Protein AF-A0A7W0R9V0-F1 (afdb_monomer)

Radius of gyration: 12.91 Å; Cα contacts (8 Å, |Δi|>4): 43; chains: 1; bounding box: 32×21×36 Å

Nearest PDB structures (foldseek):
  3o7k-assembly1_A  TM=9.938E-01  e=4.378E-04  Klebsiella pneumoniae subsp. pneumoniae MGH 78578
  3o7i-assembly1_A  TM=9.803E-01  e=3.364E-04  Klebsiella pneumoniae subsp. pneumoniae MGH 78578
  5uou-assembly1_A  TM=9.849E-01  e=4.677E-04  Klebsiella pneumoniae subsp. pneumoniae MGH 78578
  3o7i-assembly2_B  TM=9.777E-01  e=6.502E-04  Klebsiella pneumoniae subsp. pneumoniae MGH 78578
  3o7j-assembly1_A  TM=9.854E-01  e=9.656E-04  Klebsiella pneumoniae subsp. pneumoniae MGH 78578

Structure (mmCIF, N/CA/C/O backbone):
data_AF-A0A7W0R9V0-F1
#
_entry.id   AF-A0A7W0R9V0-F1
#
loop_
_atom_site.group_PDB
_atom_site.id
_atom_site.type_symbol
_atom_site.label_atom_id
_atom_site.label_alt_id
_atom_site.label_comp_id
_atom_site.label_asym_id
_atom_site.label_entity_id
_atom_site.label_seq_id
_atom_site.pdbx_PDB_ins_code
_atom_site.Cartn_x
_atom_site.Cartn_y
_atom_site.Cartn_z
_atom_site.occupancy
_atom_site.B_iso_or_equiv
_atom_site.auth_seq_id
_atom_site.auth_comp_id
_atom_site.auth_asym_id
_atom_si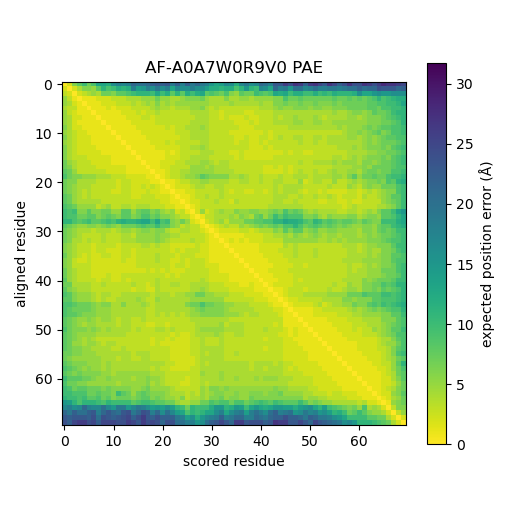te.auth_atom_id
_atom_site.pdbx_PDB_model_num
ATOM 1 N N . ALA A 1 1 ? -15.303 10.177 7.415 1.00 53.34 1 ALA A N 1
ATOM 2 C CA . ALA A 1 1 ? -14.425 9.051 7.803 1.00 53.34 1 ALA A CA 1
ATOM 3 C C . ALA A 1 1 ? -14.881 7.723 7.190 1.00 53.34 1 ALA A C 1
ATOM 5 O O . ALA A 1 1 ? -14.025 6.920 6.853 1.00 53.34 1 ALA A O 1
ATOM 6 N N . GLU A 1 2 ? -16.185 7.515 6.976 1.00 60.16 2 GLU A N 1
ATOM 7 C CA . GLU A 1 2 ? -16.741 6.319 6.309 1.00 60.16 2 GLU A CA 1
ATOM 8 C C . GLU A 1 2 ? -16.280 6.159 4.843 1.00 60.16 2 GLU A C 1
ATOM 10 O O . GLU A 1 2 ? -15.972 5.059 4.395 1.00 60.16 2 GLU A O 1
ATOM 15 N N . ASP A 1 3 ? -16.110 7.281 4.137 1.00 81.81 3 ASP A N 1
ATOM 16 C CA . ASP A 1 3 ? -15.679 7.323 2.731 1.00 81.81 3 ASP A CA 1
ATOM 17 C C . ASP A 1 3 ? -14.268 6.740 2.497 1.00 81.81 3 ASP A C 1
ATOM 19 O O . ASP A 1 3 ? -14.041 5.979 1.558 1.00 81.81 3 ASP A O 1
ATOM 23 N N . VAL A 1 4 ? -13.324 7.006 3.411 1.00 84.62 4 VAL A N 1
ATOM 24 C CA . VAL A 1 4 ? -11.928 6.541 3.290 1.00 84.62 4 VAL A CA 1
ATOM 25 C C . VAL A 1 4 ? -11.826 5.029 3.480 1.00 84.62 4 VAL A C 1
ATOM 27 O O . VAL A 1 4 ? -11.090 4.369 2.752 1.00 84.62 4 VAL A O 1
ATOM 30 N N . LEU A 1 5 ? -12.577 4.467 4.430 1.00 85.06 5 LEU A N 1
ATOM 31 C CA . LEU A 1 5 ? -12.617 3.021 4.658 1.00 85.06 5 LEU A CA 1
ATOM 32 C C . LEU A 1 5 ? -13.236 2.285 3.467 1.00 85.06 5 LEU A C 1
ATOM 34 O O . LEU A 1 5 ? -12.691 1.273 3.031 1.00 85.06 5 LEU A O 1
ATOM 38 N N . SER A 1 6 ? -14.326 2.819 2.907 1.00 88.19 6 SER A N 1
ATOM 39 C CA . SER A 1 6 ? -14.943 2.254 1.704 1.00 88.19 6 SER A CA 1
ATOM 40 C C . SER A 1 6 ? -13.991 2.302 0.507 1.00 88.19 6 SER A C 1
ATOM 42 O O . SER A 1 6 ? -13.846 1.312 -0.206 1.00 88.19 6 SER A O 1
ATOM 44 N N . ALA A 1 7 ? -13.287 3.420 0.312 1.00 89.25 7 ALA A N 1
ATOM 45 C CA . ALA A 1 7 ? -12.314 3.566 -0.767 1.00 89.25 7 ALA A CA 1
ATOM 46 C C . ALA A 1 7 ? -11.080 2.662 -0.588 1.00 89.25 7 ALA A C 1
ATOM 48 O O . ALA A 1 7 ? -10.521 2.185 -1.574 1.00 89.25 7 ALA A O 1
ATOM 49 N N . LEU A 1 8 ? -10.655 2.403 0.653 1.00 89.12 8 LEU A N 1
ATOM 50 C CA . LEU A 1 8 ? -9.591 1.442 0.954 1.00 89.12 8 LEU A CA 1
ATOM 51 C C . LEU A 1 8 ? -10.032 0.003 0.682 1.00 89.12 8 LEU A C 1
ATOM 53 O O . LEU A 1 8 ? -9.234 -0.783 0.181 1.00 89.12 8 LEU A O 1
ATOM 57 N N . LEU A 1 9 ? -11.275 -0.355 1.009 1.00 89.62 9 LEU A N 1
ATOM 58 C CA . LEU A 1 9 ? -11.827 -1.680 0.714 1.00 89.62 9 LEU A CA 1
ATOM 59 C C . LEU A 1 9 ? -11.897 -1.931 -0.793 1.00 89.62 9 LEU A C 1
ATOM 61 O O . LEU A 1 9 ? -11.456 -2.981 -1.258 1.00 89.62 9 LEU A O 1
ATOM 65 N N . ASP A 1 10 ? -12.409 -0.958 -1.545 1.00 91.25 10 ASP A N 1
ATOM 66 C CA . ASP A 1 10 ? -12.490 -1.028 -3.004 1.00 91.25 10 ASP A CA 1
ATOM 67 C C . ASP A 1 10 ? -11.095 -1.112 -3.640 1.00 91.25 10 ASP A C 1
ATOM 69 O O . ASP A 1 10 ? -10.808 -2.028 -4.408 1.00 91.25 10 ASP A O 1
ATOM 73 N N . GLY A 1 11 ? -10.171 -0.247 -3.209 1.00 90.94 11 GLY A N 1
ATOM 74 C CA . GLY A 1 11 ? -8.793 -0.275 -3.688 1.00 90.94 11 GLY A CA 1
ATOM 75 C C . GLY A 1 11 ? -8.051 -1.569 -3.336 1.00 90.94 11 GLY A C 1
ATOM 76 O O . GLY A 1 11 ? -7.259 -2.040 -4.141 1.00 90.94 11 GLY A O 1
ATOM 77 N N . ASN A 1 12 ? -8.307 -2.178 -2.170 1.00 90.69 12 ASN A N 1
ATOM 78 C CA . ASN A 1 12 ? -7.710 -3.470 -1.811 1.00 90.69 12 ASN A CA 1
ATOM 79 C C . ASN A 1 12 ? -8.219 -4.597 -2.713 1.00 90.69 12 ASN A C 1
ATOM 81 O O . ASN A 1 12 ? -7.440 -5.467 -3.089 1.00 90.69 12 ASN A O 1
ATOM 85 N N . ARG A 1 13 ? -9.508 -4.575 -3.075 1.00 91.62 13 ARG A N 1
ATOM 86 C CA . ARG A 1 13 ? -10.080 -5.543 -4.019 1.00 91.62 13 ARG A CA 1
ATOM 87 C C . ARG A 1 13 ? -9.477 -5.403 -5.410 1.00 91.62 13 ARG A C 1
ATOM 89 O O . ARG A 1 13 ? -9.097 -6.411 -5.995 1.00 91.62 13 ARG A O 1
ATOM 96 N N . ASP A 1 14 ? -9.371 -4.177 -5.919 1.00 91.31 14 ASP A N 1
ATOM 97 C CA . ASP A 1 14 ? -8.738 -3.913 -7.218 1.0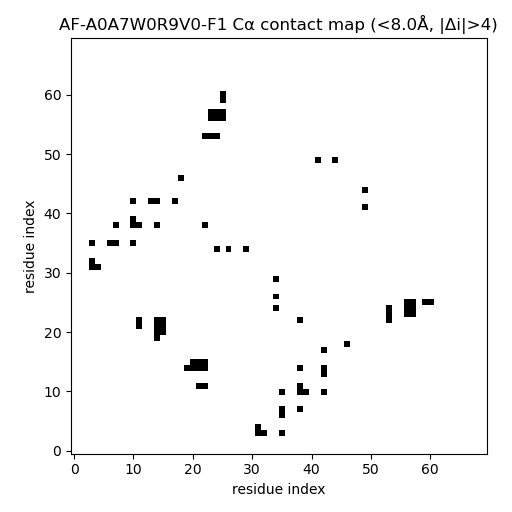0 91.31 14 ASP A CA 1
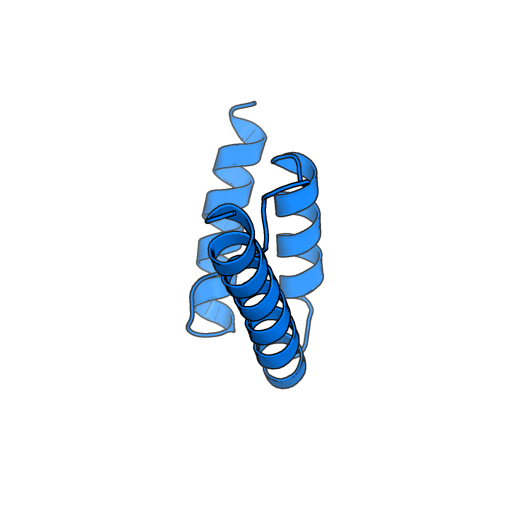ATOM 98 C C . ASP A 1 14 ? -7.265 -4.346 -7.209 1.00 91.31 14 ASP A C 1
ATOM 100 O O . ASP A 1 14 ? -6.779 -4.995 -8.135 1.00 91.31 14 ASP A O 1
ATOM 104 N N . TYR A 1 15 ? -6.576 -4.078 -6.100 1.00 91.81 15 TYR A N 1
ATOM 105 C CA . TYR A 1 15 ? -5.180 -4.443 -5.915 1.00 91.81 15 TYR A CA 1
ATOM 106 C C . TYR A 1 15 ? -4.983 -5.961 -5.907 1.00 91.81 15 TYR A C 1
ATOM 108 O O . TYR A 1 15 ? -4.125 -6.478 -6.622 1.00 91.81 15 TYR A O 1
ATOM 116 N N . GLU A 1 16 ? -5.802 -6.690 -5.151 1.00 90.62 16 GLU A N 1
ATOM 117 C CA . GLU A 1 16 ? -5.768 -8.152 -5.130 1.00 90.62 16 GLU A CA 1
ATOM 118 C C . GLU A 1 16 ? -6.094 -8.740 -6.510 1.00 90.62 16 GLU A C 1
ATOM 120 O O . GLU A 1 16 ? -5.404 -9.651 -6.963 1.00 90.62 16 GLU A O 1
ATOM 125 N N . ALA A 1 17 ? -7.077 -8.181 -7.222 1.00 90.31 17 ALA A N 1
ATOM 126 C CA . ALA A 1 17 ? -7.434 -8.622 -8.569 1.00 90.31 17 ALA A CA 1
ATOM 127 C C . ALA A 1 17 ? -6.314 -8.373 -9.597 1.00 90.31 17 ALA A C 1
ATOM 129 O O . ALA A 1 17 ? -6.114 -9.188 -10.498 1.00 90.31 17 ALA A O 1
ATOM 130 N N . ARG A 1 18 ? -5.576 -7.263 -9.468 1.00 88.69 18 ARG A N 1
ATOM 131 C CA . ARG A 1 18 ? -4.502 -6.877 -10.394 1.00 88.69 18 ARG A CA 1
ATOM 132 C C . ARG A 1 18 ? -3.182 -7.594 -10.118 1.00 88.69 18 ARG A C 1
ATOM 134 O O . ARG A 1 18 ? -2.510 -8.006 -11.061 1.00 88.69 18 ARG A O 1
ATOM 141 N N . PHE A 1 19 ? -2.790 -7.704 -8.851 1.00 87.38 19 PHE A N 1
ATOM 142 C CA . PHE A 1 19 ? -1.471 -8.208 -8.454 1.00 87.38 19 PHE A CA 1
ATOM 143 C C . PHE A 1 19 ? -1.501 -9.635 -7.890 1.00 87.38 19 PHE A C 1
ATOM 145 O O . PHE A 1 19 ? -0.458 -10.282 -7.816 1.00 87.38 19 PHE A O 1
ATOM 152 N N . GLY A 1 20 ? -2.672 -10.158 -7.513 1.00 87.81 20 GLY A N 1
ATOM 153 C CA . GLY A 1 20 ? -2.825 -11.508 -6.960 1.00 87.81 20 GLY A CA 1
ATOM 154 C C . GLY A 1 20 ? -2.364 -11.655 -5.507 1.00 87.81 20 GLY A C 1
ATOM 155 O O . GLY A 1 20 ? -2.194 -12.774 -5.026 1.00 87.81 20 GLY A O 1
ATOM 156 N N . HIS A 1 21 ? -2.130 -10.546 -4.804 1.00 87.00 21 HIS A N 1
ATOM 157 C CA . HIS A 1 21 ? -1.755 -10.530 -3.393 1.00 87.00 21 HIS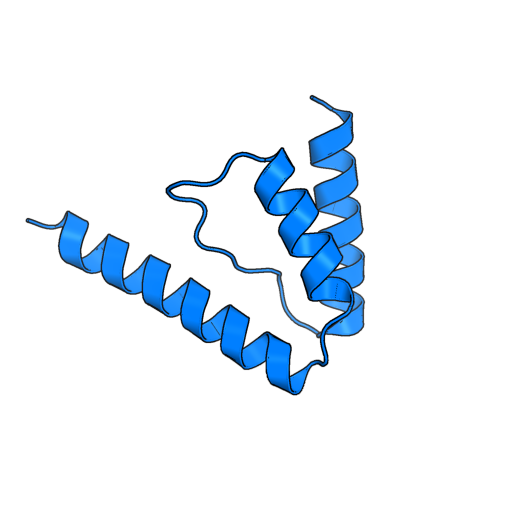 A CA 1
ATOM 158 C C . HIS A 1 21 ? -2.319 -9.299 -2.686 1.00 87.00 21 HIS A C 1
ATOM 160 O O . HIS A 1 21 ? -2.682 -8.311 -3.323 1.00 87.00 21 HIS A O 1
ATOM 166 N N . ILE A 1 22 ? -2.358 -9.345 -1.355 1.00 88.50 22 ILE A N 1
ATOM 167 C CA . ILE A 1 22 ? -2.850 -8.231 -0.544 1.00 88.50 22 ILE A CA 1
ATOM 168 C C . ILE A 1 22 ? -1.911 -7.021 -0.613 1.00 88.50 22 ILE A C 1
ATOM 170 O O . ILE A 1 22 ? -0.694 -7.150 -0.810 1.00 88.50 22 ILE A O 1
ATOM 174 N N . PHE A 1 23 ? -2.482 -5.835 -0.420 1.00 89.75 23 PHE A N 1
ATOM 175 C CA . PHE A 1 23 ? -1.718 -4.606 -0.267 1.00 89.75 23 PHE A CA 1
ATOM 176 C C . PHE A 1 23 ? -1.054 -4.564 1.111 1.00 89.75 23 PHE A C 1
ATOM 178 O O . PHE A 1 23 ? -1.716 -4.700 2.141 1.00 89.75 23 PHE A O 1
ATOM 185 N N . ILE A 1 24 ? 0.260 -4.341 1.133 1.00 88.88 24 ILE A N 1
ATOM 186 C CA . ILE A 1 24 ? 1.038 -4.197 2.365 1.00 88.88 24 ILE A CA 1
ATOM 187 C C . ILE A 1 24 ? 1.829 -2.889 2.342 1.00 88.88 24 ILE A C 1
ATOM 189 O O . ILE A 1 24 ? 2.492 -2.540 1.358 1.00 88.88 24 ILE A O 1
ATOM 193 N N . VAL A 1 25 ? 1.732 -2.147 3.443 1.00 90.38 25 VAL A N 1
ATOM 194 C CA . VAL A 1 25 ? 2.403 -0.863 3.654 1.00 90.38 25 VAL A CA 1
ATOM 195 C C . VAL A 1 25 ? 2.749 -0.719 5.132 1.00 90.38 25 VAL A C 1
ATOM 197 O O . VAL A 1 25 ? 1.988 -1.154 6.000 1.00 90.38 25 VAL A O 1
ATOM 200 N N . CYS A 1 26 ? 3.886 -0.100 5.435 1.00 88.81 26 CYS A N 1
ATOM 201 C CA . CYS A 1 26 ? 4.233 0.236 6.805 1.00 88.81 26 CYS A CA 1
ATOM 202 C C . CYS A 1 26 ? 3.355 1.407 7.274 1.00 88.81 26 CYS A C 1
ATOM 204 O O . CYS A 1 26 ? 3.512 2.543 6.823 1.00 88.81 26 CYS A O 1
ATOM 206 N N . ALA A 1 27 ? 2.401 1.116 8.161 1.00 85.94 27 ALA A N 1
ATOM 207 C CA . ALA A 1 27 ? 1.424 2.090 8.651 1.00 85.94 27 ALA A CA 1
ATOM 208 C C . ALA A 1 27 ? 1.914 2.924 9.850 1.00 85.94 27 ALA A C 1
ATOM 210 O O . ALA A 1 27 ? 1.182 3.804 10.291 1.00 85.94 27 ALA A O 1
ATOM 211 N N . ALA A 1 28 ? 3.122 2.670 10.371 1.00 79.44 28 ALA A N 1
ATOM 212 C CA . ALA A 1 28 ? 3.609 3.252 11.628 1.00 79.44 28 ALA A CA 1
ATOM 213 C C . ALA A 1 28 ? 3.519 4.790 11.687 1.00 79.44 28 ALA A C 1
ATOM 215 O O . ALA A 1 28 ? 3.243 5.343 12.745 1.00 79.44 28 ALA A O 1
ATOM 216 N N . GLU A 1 29 ? 3.682 5.472 10.551 1.00 77.19 29 GLU A N 1
ATOM 217 C CA . GLU A 1 29 ? 3.671 6.940 10.467 1.00 77.19 29 GLU A CA 1
ATOM 218 C C . GLU A 1 29 ? 2.598 7.484 9.506 1.00 77.19 29 GLU A C 1
ATOM 220 O O . GLU A 1 29 ? 2.607 8.664 9.165 1.00 77.19 29 GLU A O 1
ATOM 225 N N . LYS A 1 30 ? 1.666 6.644 9.031 1.00 85.56 30 LYS A N 1
ATOM 226 C CA . LYS A 1 30 ? 0.750 7.009 7.936 1.00 85.56 30 LYS A CA 1
ATOM 227 C C . LYS A 1 30 ? -0.703 7.062 8.387 1.00 85.56 30 LYS A C 1
ATOM 229 O O . LYS A 1 30 ? -1.230 6.120 8.970 1.00 85.56 30 LYS A O 1
ATOM 234 N N . SER A 1 31 ? -1.385 8.152 8.039 1.00 87.94 31 SER A N 1
ATOM 235 C CA . SER A 1 31 ? -2.834 8.290 8.237 1.00 87.94 31 SER A CA 1
ATOM 236 C C . SER A 1 31 ? -3.629 7.502 7.189 1.00 87.94 31 SER A C 1
ATOM 238 O O . SER A 1 31 ? -3.150 7.263 6.084 1.00 87.94 31 SER A O 1
ATOM 240 N N . ALA A 1 32 ? -4.891 7.167 7.478 1.00 85.62 32 ALA A N 1
ATOM 241 C CA . ALA A 1 32 ? -5.752 6.417 6.550 1.00 85.62 32 ALA A CA 1
ATOM 242 C C . ALA A 1 32 ? -5.877 7.064 5.151 1.00 85.62 32 ALA A C 1
ATOM 244 O O . ALA A 1 32 ? -5.907 6.359 4.145 1.00 85.62 32 ALA A O 1
ATOM 245 N N . GLY A 1 33 ? -5.898 8.402 5.072 1.00 87.75 33 GLY A N 1
ATOM 246 C CA . GLY A 1 33 ? -5.907 9.127 3.794 1.00 87.75 33 GLY A CA 1
ATOM 247 C C . GLY A 1 33 ? -4.605 8.984 2.995 1.00 87.75 33 GLY A C 1
ATOM 248 O O . GLY A 1 33 ? -4.648 8.833 1.777 1.00 87.75 33 GLY A O 1
ATOM 249 N N . GLU A 1 34 ? -3.457 8.952 3.675 1.00 89.00 34 GLU A N 1
ATOM 250 C CA . GLU A 1 34 ? -2.144 8.720 3.054 1.00 89.00 34 GLU A CA 1
ATOM 251 C C . GLU A 1 34 ? -2.031 7.284 2.534 1.00 89.00 34 GLU A C 1
ATOM 253 O O . GLU A 1 34 ? -1.559 7.050 1.424 1.00 89.00 34 GLU A O 1
ATOM 258 N N . ILE A 1 35 ? -2.529 6.315 3.309 1.00 90.25 35 ILE A N 1
ATOM 259 C CA . ILE A 1 35 ? -2.591 4.905 2.905 1.00 90.25 35 ILE A CA 1
ATOM 260 C C . ILE A 1 35 ? -3.442 4.756 1.639 1.00 90.25 35 ILE A C 1
ATOM 262 O O . ILE A 1 35 ? -3.031 4.068 0.707 1.00 90.25 35 ILE A O 1
ATOM 266 N N . LEU A 1 36 ? -4.590 5.438 1.568 1.00 89.94 36 LEU A N 1
ATOM 267 C CA . LEU A 1 36 ? -5.451 5.419 0.385 1.00 89.94 36 LEU A CA 1
ATOM 268 C C . LEU A 1 36 ? -4.768 6.044 -0.840 1.00 89.94 36 LEU A C 1
ATOM 270 O O . LEU A 1 36 ? -4.860 5.497 -1.939 1.00 89.94 36 LEU A O 1
ATOM 274 N N . ALA A 1 37 ? -4.078 7.172 -0.667 1.00 90.00 37 ALA A N 1
ATOM 275 C CA . ALA A 1 37 ? -3.332 7.810 -1.749 1.00 90.00 37 ALA A CA 1
ATOM 276 C C . ALA A 1 37 ? -2.215 6.894 -2.279 1.00 90.00 37 ALA A C 1
ATOM 278 O O . ALA A 1 37 ? -2.064 6.739 -3.491 1.00 90.00 37 ALA A O 1
ATOM 279 N N . LEU A 1 38 ? -1.487 6.226 -1.379 1.00 90.06 38 LEU A N 1
ATOM 280 C CA . LEU A 1 38 ? -0.451 5.255 -1.731 1.00 90.06 38 LEU A CA 1
ATOM 281 C C . LEU A 1 38 ? -1.020 4.038 -2.452 1.00 90.06 38 LEU A C 1
ATOM 283 O O . LEU A 1 38 ? -0.452 3.627 -3.457 1.00 90.06 38 LEU A O 1
ATOM 287 N N . LEU A 1 39 ? -2.138 3.488 -1.973 1.00 90.62 39 LEU A N 1
ATOM 288 C CA . LEU A 1 39 ? -2.834 2.375 -2.617 1.00 90.62 39 LEU A CA 1
ATOM 289 C C . LEU A 1 39 ? -3.205 2.732 -4.061 1.00 90.62 39 LEU A C 1
ATOM 291 O O . LEU A 1 39 ? -2.882 1.989 -4.981 1.00 90.62 39 LEU A O 1
ATOM 295 N N . ARG A 1 40 ? -3.796 3.912 -4.280 1.00 89.62 40 ARG A N 1
ATOM 296 C CA . ARG A 1 40 ? -4.166 4.391 -5.622 1.00 89.62 40 ARG A CA 1
ATOM 297 C C . ARG A 1 40 ? -2.961 4.634 -6.528 1.00 89.62 40 ARG A C 1
ATOM 299 O O . ARG A 1 40 ? -3.008 4.283 -7.701 1.00 89.62 40 ARG A O 1
ATOM 306 N N . ALA A 1 41 ? -1.882 5.212 -6.003 1.00 90.00 41 ALA A N 1
ATOM 307 C CA . ALA A 1 41 ? -0.656 5.403 -6.774 1.00 90.00 41 ALA A CA 1
ATOM 308 C C . ALA A 1 41 ? -0.044 4.051 -7.173 1.00 90.00 41 ALA A C 1
ATOM 310 O O . ALA A 1 41 ? 0.294 3.830 -8.335 1.00 90.00 41 ALA A O 1
ATOM 311 N N . ARG A 1 42 ? 0.027 3.112 -6.229 1.00 88.00 42 ARG A N 1
ATOM 312 C CA . ARG A 1 42 ? 0.624 1.790 -6.426 1.00 88.00 42 ARG A CA 1
ATOM 313 C C . ARG A 1 42 ? -0.214 0.867 -7.307 1.00 88.00 42 ARG A C 1
ATOM 315 O O . ARG A 1 42 ? 0.357 0.083 -8.056 1.00 88.00 42 ARG A O 1
ATOM 322 N N . LEU A 1 43 ? -1.534 1.047 -7.338 1.00 88.00 43 LEU A N 1
ATOM 323 C CA . LEU A 1 43 ? -2.402 0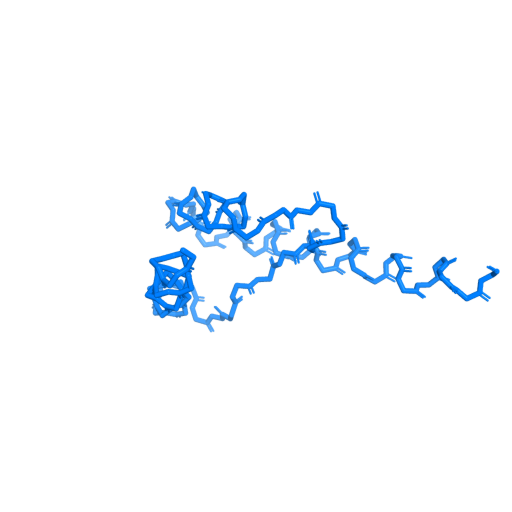.413 -8.330 1.00 88.00 43 LEU A CA 1
ATOM 324 C C . LEU A 1 43 ? -1.971 0.706 -9.767 1.00 88.00 43 LEU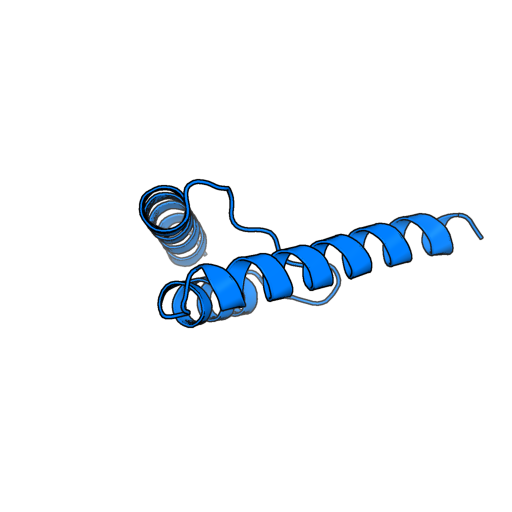 A C 1
ATOM 326 O O . LEU A 1 43 ? -2.182 -0.136 -10.624 1.00 88.00 43 LEU A O 1
ATOM 330 N N . THR A 1 44 ? -1.338 1.847 -10.056 1.00 88.56 44 THR A N 1
ATOM 331 C CA . THR A 1 44 ? -0.830 2.139 -11.408 1.00 88.56 44 THR A CA 1
ATOM 332 C C . THR A 1 44 ? 0.539 1.531 -11.713 1.00 88.56 44 THR A C 1
ATOM 334 O O . THR A 1 44 ? 0.918 1.488 -12.884 1.00 88.56 44 THR A O 1
ATOM 337 N N . ASN A 1 45 ? 1.253 1.011 -10.709 1.00 86.25 45 ASN A N 1
ATOM 338 C CA . ASN A 1 45 ? 2.581 0.440 -10.898 1.00 86.25 45 ASN A CA 1
ATOM 339 C C . ASN A 1 45 ? 2.546 -0.873 -11.691 1.00 86.25 45 ASN A C 1
ATOM 341 O O . ASN A 1 45 ? 1.538 -1.586 -11.777 1.00 86.25 45 ASN A O 1
ATOM 345 N N . ASP A 1 46 ? 3.702 -1.189 -12.268 1.00 88.75 46 ASP A N 1
ATOM 346 C CA . ASP A 1 46 ? 3.961 -2.488 -12.869 1.00 88.75 46 ASP A CA 1
ATOM 347 C C . ASP A 1 46 ? 4.076 -3.565 -11.770 1.00 88.75 46 ASP A C 1
ATOM 349 O O . ASP A 1 46 ? 4.735 -3.308 -10.755 1.00 88.75 46 ASP A O 1
ATOM 353 N N . PRO A 1 47 ? 3.501 -4.769 -11.942 1.00 86.31 47 PRO A N 1
ATOM 354 C CA . PRO A 1 47 ? 3.552 -5.834 -10.936 1.00 86.31 47 PRO A CA 1
ATOM 355 C C . PRO A 1 47 ? 4.968 -6.171 -10.455 1.00 86.31 47 PRO A C 1
ATOM 357 O O . PRO A 1 47 ? 5.185 -6.429 -9.270 1.00 86.31 47 PRO A O 1
ATOM 360 N N . ALA A 1 48 ? 5.959 -6.117 -11.351 1.00 87.94 48 ALA A N 1
ATOM 361 C CA . ALA A 1 48 ? 7.347 -6.418 -11.007 1.00 87.94 48 ALA A CA 1
ATOM 362 C C . ALA A 1 48 ? 8.016 -5.302 -10.186 1.00 87.94 48 ALA A C 1
ATOM 364 O O . ALA A 1 48 ? 8.940 -5.552 -9.406 1.00 87.94 48 ALA A O 1
ATOM 365 N N . ALA A 1 49 ? 7.604 -4.048 -10.381 1.00 88.69 49 ALA A N 1
ATOM 366 C CA . ALA A 1 49 ? 7.997 -2.957 -9.495 1.00 88.69 49 ALA A CA 1
ATOM 367 C C . ALA A 1 49 ? 7.270 -3.089 -8.156 1.00 88.69 49 ALA A C 1
ATOM 369 O O . ALA A 1 49 ? 7.871 -2.887 -7.104 1.00 88.69 49 ALA A O 1
ATOM 370 N N . GLU A 1 50 ? 6.007 -3.501 -8.196 1.00 90.06 50 GLU A N 1
ATOM 371 C CA . GLU A 1 50 ? 5.168 -3.464 -7.019 1.00 90.06 50 GLU A CA 1
ATOM 372 C C . GLU A 1 50 ? 5.530 -4.510 -5.961 1.00 90.06 50 GLU A C 1
ATOM 374 O O . GLU A 1 50 ? 5.579 -4.209 -4.768 1.00 90.06 50 GLU A O 1
ATOM 379 N N . ILE A 1 51 ? 5.904 -5.716 -6.389 1.00 88.06 51 ILE A N 1
ATOM 380 C CA . ILE A 1 51 ? 6.450 -6.739 -5.487 1.00 88.06 51 ILE A CA 1
ATOM 381 C C . ILE A 1 51 ? 7.689 -6.233 -4.738 1.00 88.06 51 ILE A C 1
ATOM 383 O O . ILE A 1 51 ? 7.854 -6.532 -3.555 1.00 88.06 51 ILE A O 1
ATOM 387 N N . ARG A 1 52 ? 8.554 -5.447 -5.396 1.00 90.44 52 ARG A N 1
ATOM 388 C CA . ARG A 1 52 ? 9.754 -4.886 -4.755 1.00 90.44 52 ARG A CA 1
ATOM 389 C C . ARG A 1 52 ? 9.373 -3.882 -3.675 1.00 90.44 52 ARG A C 1
ATOM 391 O O . ARG A 1 52 ? 9.823 -4.024 -2.544 1.00 90.44 52 ARG A O 1
ATOM 398 N N . VAL A 1 53 ? 8.469 -2.955 -3.989 1.00 89.44 53 VAL A N 1
ATOM 399 C CA . VAL A 1 53 ? 7.983 -1.971 -3.012 1.00 89.44 53 VAL A CA 1
ATOM 400 C C . VAL A 1 53 ? 7.261 -2.667 -1.852 1.00 89.44 53 VAL A C 1
ATOM 402 O O . VAL A 1 53 ? 7.454 -2.309 -0.694 1.00 89.44 53 VAL A O 1
ATOM 405 N N . ALA A 1 54 ? 6.461 -3.701 -2.125 1.00 89.25 54 ALA A N 1
ATOM 406 C CA . ALA A 1 54 ? 5.778 -4.477 -1.090 1.00 89.25 54 ALA A CA 1
ATOM 407 C C . ALA A 1 54 ? 6.777 -5.190 -0.166 1.00 89.25 54 ALA A C 1
ATOM 409 O O . ALA A 1 54 ? 6.597 -5.184 1.052 1.00 89.25 54 ALA A O 1
ATOM 410 N N . ALA A 1 55 ? 7.852 -5.751 -0.728 1.00 90.31 55 ALA A N 1
ATOM 411 C CA . ALA A 1 55 ? 8.930 -6.362 0.040 1.00 90.31 55 ALA A CA 1
ATOM 412 C C . ALA A 1 55 ? 9.676 -5.336 0.909 1.00 90.31 55 ALA A C 1
ATOM 414 O O . ALA A 1 55 ? 9.960 -5.625 2.069 1.00 90.31 55 ALA A O 1
ATOM 415 N N . GLU A 1 56 ? 9.945 -4.132 0.397 1.00 91.00 56 GLU A N 1
ATOM 416 C CA . GLU A 1 56 ? 10.561 -3.047 1.172 1.00 91.00 56 GLU A CA 1
ATOM 417 C C . GLU A 1 56 ? 9.670 -2.595 2.335 1.00 91.00 56 GLU A C 1
ATOM 419 O O . GLU A 1 56 ? 10.142 -2.450 3.463 1.00 91.00 56 GLU A O 1
ATOM 424 N N . GLU A 1 57 ? 8.369 -2.414 2.100 1.00 91.88 57 GLU A N 1
ATOM 425 C CA . GLU A 1 57 ? 7.422 -2.071 3.164 1.00 91.88 57 GLU A CA 1
ATOM 426 C C . GLU A 1 57 ? 7.325 -3.185 4.215 1.00 91.88 57 GLU A C 1
ATOM 428 O O . GLU A 1 57 ? 7.296 -2.904 5.415 1.00 91.88 57 GLU A O 1
ATOM 433 N N . HIS A 1 58 ? 7.345 -4.451 3.793 1.00 89.25 58 HIS A N 1
ATOM 434 C CA . HIS A 1 58 ? 7.377 -5.587 4.709 1.00 89.25 58 HIS A CA 1
ATOM 435 C C . HIS A 1 58 ? 8.682 -5.633 5.521 1.00 89.25 58 HIS A C 1
ATOM 437 O O . HIS A 1 58 ? 8.644 -5.859 6.732 1.00 89.25 58 HIS A O 1
ATOM 443 N N . ALA A 1 59 ? 9.829 -5.343 4.899 1.00 89.88 59 ALA A N 1
ATOM 444 C CA . ALA A 1 59 ? 11.112 -5.245 5.588 1.00 89.88 59 ALA A CA 1
ATOM 445 C C . ALA A 1 59 ? 11.109 -4.127 6.642 1.00 89.88 59 ALA A C 1
ATOM 447 O O . ALA A 1 59 ? 11.602 -4.346 7.746 1.00 89.88 59 ALA A O 1
ATOM 448 N N . LYS A 1 60 ? 10.487 -2.972 6.359 1.00 88.88 60 LYS A N 1
ATOM 449 C CA . LYS A 1 60 ? 10.298 -1.894 7.349 1.00 88.88 60 LYS A CA 1
ATOM 450 C C . LYS A 1 60 ? 9.459 -2.354 8.538 1.00 88.88 60 LYS A C 1
ATOM 452 O O . LYS A 1 60 ? 9.836 -2.096 9.675 1.00 88.88 60 LYS A O 1
ATOM 457 N N . ILE A 1 61 ? 8.355 -3.066 8.297 1.00 88.19 61 ILE A N 1
ATOM 458 C CA . ILE A 1 61 ? 7.524 -3.636 9.373 1.00 88.19 61 ILE A CA 1
ATOM 459 C C . ILE A 1 61 ? 8.340 -4.626 10.215 1.00 88.19 61 ILE A C 1
ATOM 461 O O . ILE A 1 61 ? 8.245 -4.611 11.440 1.0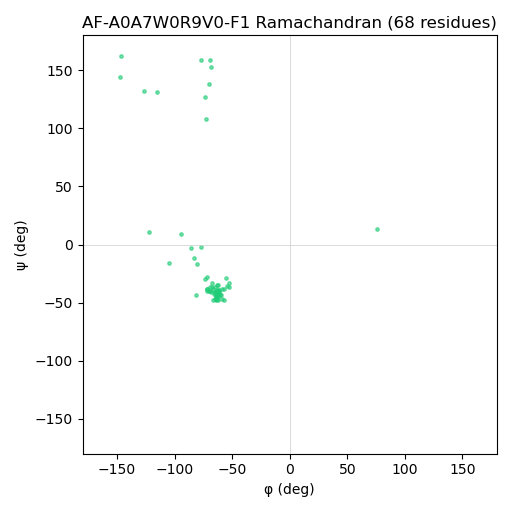0 88.19 61 ILE A O 1
ATOM 465 N N . CYS A 1 62 ? 9.147 -5.472 9.571 1.00 88.31 62 CYS A N 1
ATOM 466 C CA . CYS A 1 62 ? 10.009 -6.433 10.252 1.00 88.31 62 CYS A CA 1
ATOM 467 C C . CYS A 1 62 ? 11.076 -5.727 11.103 1.00 88.31 62 CYS A C 1
ATOM 469 O O . CYS A 1 62 ? 11.212 -6.028 12.284 1.00 88.31 62 CYS A O 1
ATOM 471 N N . ALA A 1 63 ? 11.759 -4.726 10.542 1.00 88.62 63 ALA A N 1
ATOM 472 C CA . ALA A 1 63 ? 12.744 -3.919 11.255 1.00 88.62 63 ALA A CA 1
ATOM 473 C C . ALA A 1 63 ? 12.128 -3.224 12.476 1.00 88.62 63 ALA A C 1
ATOM 475 O O . ALA A 1 63 ? 12.678 -3.335 13.564 1.00 88.62 63 ALA A O 1
ATOM 476 N N . LEU A 1 64 ? 10.959 -2.589 12.321 1.00 85.94 64 LEU A N 1
ATOM 477 C CA . LEU A 1 64 ? 10.230 -1.961 13.429 1.00 85.94 64 LEU A CA 1
ATOM 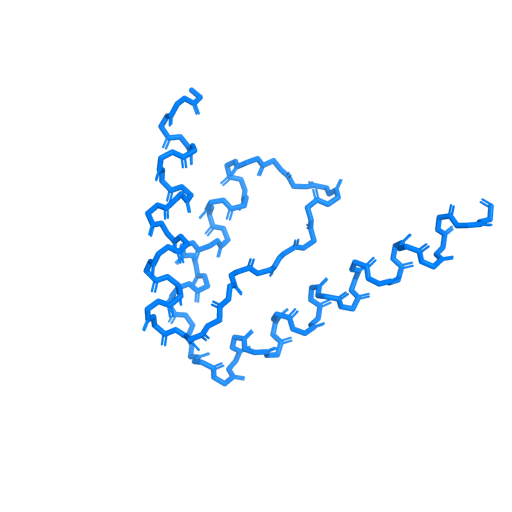478 C C . LEU A 1 64 ? 9.873 -2.957 14.534 1.00 85.94 64 LEU A C 1
ATOM 480 O O . LEU A 1 64 ? 9.945 -2.615 15.706 1.00 85.94 64 LEU A O 1
ATOM 484 N N . ARG A 1 65 ? 9.497 -4.187 14.172 1.00 86.06 65 ARG A N 1
ATOM 485 C CA . ARG A 1 65 ? 9.198 -5.238 15.151 1.00 86.06 65 ARG A CA 1
ATOM 486 C C . ARG A 1 65 ? 10.442 -5.716 15.893 1.00 86.06 65 ARG A C 1
ATOM 488 O O . ARG A 1 65 ? 10.333 -5.987 17.077 1.00 86.06 65 ARG A O 1
ATOM 495 N N . LEU A 1 66 ? 11.588 -5.796 15.218 1.00 84.25 66 LEU A N 1
ATOM 496 C CA . LEU A 1 66 ? 12.855 -6.209 15.828 1.00 84.25 66 LEU A CA 1
ATOM 497 C C . LEU A 1 66 ? 13.425 -5.142 16.774 1.00 84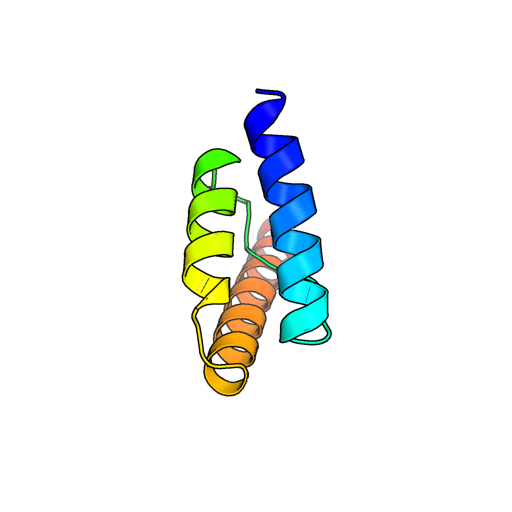.25 66 LEU A C 1
ATOM 499 O O . LEU A 1 66 ? 13.929 -5.491 17.832 1.00 84.25 66 LEU A O 1
ATOM 503 N N . VAL A 1 67 ? 13.334 -3.855 16.419 1.00 79.06 67 VAL A N 1
ATOM 504 C CA . VAL A 1 67 ? 13.846 -2.755 17.266 1.00 79.06 67 VAL A CA 1
ATOM 505 C C . VAL A 1 67 ? 12.896 -2.365 18.400 1.00 79.06 67 VAL A C 1
ATOM 507 O O . VAL A 1 67 ? 13.310 -1.685 19.328 1.00 79.06 67 VAL A O 1
ATOM 510 N N . ALA A 1 68 ? 11.624 -2.768 18.338 1.00 63.94 68 ALA A N 1
ATOM 511 C CA . ALA A 1 68 ? 10.653 -2.518 19.405 1.00 63.94 68 ALA A CA 1
ATOM 512 C C . ALA A 1 68 ? 10.814 -3.460 20.618 1.00 63.94 68 ALA A C 1
ATOM 514 O O . ALA A 1 68 ? 10.057 -3.324 21.577 1.00 63.94 68 ALA A O 1
ATOM 515 N N . GLU A 1 69 ? 11.759 -4.408 20.577 1.00 53.09 69 GLU A N 1
ATOM 516 C CA . GLU A 1 69 ? 12.088 -5.303 21.698 1.00 53.09 69 GLU A CA 1
ATOM 517 C C . GLU A 1 69 ? 13.263 -4.812 22.582 1.00 53.09 69 GLU A C 1
ATOM 519 O O . GLU A 1 69 ? 13.688 -5.557 23.465 1.00 53.09 69 GLU A O 1
ATOM 524 N N . GLU A 1 70 ? 13.761 -3.577 22.409 1.00 44.84 70 GLU A N 1
ATOM 525 C CA . GLU A 1 70 ? 14.764 -2.941 23.299 1.00 44.84 70 GLU A CA 1
ATOM 526 C C . GLU A 1 70 ? 14.183 -1.853 24.218 1.00 44.84 70 GLU A C 1
ATOM 528 O O . GLU A 1 70 ? 13.381 -1.012 23.745 1.00 44.84 70 GLU A O 1
#

Mean predicted aligned error: 5.15 Å

pLDDT: mean 85.84, std 9.15, range [44.84, 91.88]

Secondary structure (DSSP, 8-state):
-HHHHHHHHHHHHHHHHHHSS------TT--HHHHHHHHHHHHTS-HHHHHHHHHHHHHHHHHHHHHTT-

Solvent-accessible surface area (backbone atoms only — not comparable to full-atom values): 4111 Å² total; per-residue (Å²): 115,69,66,60,55,53,51,41,53,53,51,42,52,54,36,27,73,74,66,74,44,80,84,61,69,60,57,92,88,51,52,75,69,56,51,42,53,49,51,59,57,53,63,72,49,54,65,79,58,44,55,52,54,35,50,52,25,49,48,50,47,49,50,54,59,62,62,68,77,114

Sequence (70 aa):
AEDVLSALLDGNRDYEARFGHIFIVCAAEKSAGEILALLRARLTNDPAAEIRVAAEEHAKICALRLVAEE

Foldseek 3Di:
DVVLVVLVVVLQVLVCVVQVDGDAAQCVPPDSVRVSVVSVVLSPDDNVVNVVVRVVRVVVVVVCVVVVVD